Protein AF-A0A2R6ALB8-F1 (afdb_monomer_lite)

pLDDT: mean 87.56, std 12.2, range [53.03, 97.31]

Foldseek 3Di:
DDEAEAELEPVVLQSADEDVVVVVVVVVVLVPDPVYDYYHQAYPDDHRYPYHDDPVCVVVVVVD

Sequence (64 aa):
MKVAYITLNTPEVGNLLNNVNKFGKLFSRLKRDKELGIVVLEGNGKDFCLGRVQKKDHKILDKV

Structure (mmCIF, N/CA/C/O backbone):
data_AF-A0A2R6ALB8-F1
#
_entry.id   AF-A0A2R6ALB8-F1
#
loop_
_atom_site.group_PDB
_atom_site.id
_atom_site.type_symbol
_atom_site.label_atom_id
_atom_site.label_alt_id
_atom_site.label_comp_id
_atom_site.label_asym_id
_atom_site.label_entity_id
_atom_site.label_seq_id
_atom_site.pdbx_PDB_ins_code
_atom_site.Cartn_x
_atom_site.Cartn_y
_atom_site.Cartn_z
_atom_site.occupancy
_atom_site.B_iso_or_equiv
_atom_site.auth_seq_id
_atom_site.auth_comp_id
_atom_site.auth_asym_id
_atom_site.auth_atom_id
_atom_site.pdbx_PDB_model_num
ATOM 1 N N . MET A 1 1 ? -12.740 8.805 14.550 1.00 83.50 1 MET A N 1
ATOM 2 C CA . MET A 1 1 ? -12.331 7.836 13.512 1.00 83.50 1 MET A CA 1
ATOM 3 C C . MET A 1 1 ? -11.473 8.563 12.493 1.00 83.50 1 MET A C 1
ATOM 5 O O . MET A 1 1 ? -11.906 9.596 11.999 1.00 83.50 1 MET A O 1
ATOM 9 N N . LYS A 1 2 ? -10.262 8.071 12.234 1.00 96.12 2 LYS A N 1
ATOM 10 C CA . LYS A 1 2 ? -9.276 8.676 11.330 1.00 96.12 2 LYS A CA 1
ATOM 11 C C . LYS A 1 2 ? -9.084 7.830 10.071 1.00 96.12 2 LYS A C 1
ATOM 13 O O . LYS A 1 2 ? -9.304 6.617 10.094 1.00 96.12 2 LYS A O 1
ATOM 18 N N . VAL A 1 3 ? -8.638 8.488 9.005 1.00 97.19 3 VAL A N 1
ATOM 19 C CA . VAL A 1 3 ? -8.230 7.870 7.739 1.00 97.19 3 VAL A CA 1
ATOM 20 C C . VAL A 1 3 ? -6.741 8.136 7.544 1.00 97.19 3 VAL A C 1
ATOM 22 O O . VAL A 1 3 ? -6.308 9.279 7.680 1.00 97.19 3 VAL A O 1
ATOM 25 N N . ALA A 1 4 ? -5.961 7.101 7.242 1.00 96.00 4 ALA A N 1
ATOM 26 C CA . ALA A 1 4 ? -4.560 7.238 6.854 1.00 96.00 4 ALA A CA 1
ATOM 27 C C . ALA A 1 4 ? -4.416 7.038 5.348 1.00 96.00 4 ALA A C 1
ATOM 29 O O . ALA A 1 4 ? -4.973 6.089 4.799 1.00 96.00 4 ALA A O 1
ATOM 30 N N . TYR A 1 5 ? -3.620 7.894 4.716 1.00 96.31 5 TYR A N 1
ATOM 31 C CA . TYR A 1 5 ? -3.244 7.780 3.312 1.00 96.31 5 TYR A CA 1
ATOM 32 C C . TYR A 1 5 ? -1.788 7.330 3.233 1.00 96.31 5 TYR A C 1
ATOM 34 O O . TYR A 1 5 ? -0.911 7.902 3.885 1.00 96.31 5 TYR A O 1
ATOM 42 N N . ILE A 1 6 ? -1.540 6.264 2.480 1.00 94.75 6 ILE A N 1
ATOM 43 C CA . ILE A 1 6 ? -0.209 5.747 2.181 1.00 94.75 6 ILE A CA 1
ATOM 44 C C . ILE A 1 6 ? -0.029 5.860 0.675 1.00 94.75 6 ILE A C 1
ATOM 46 O O . ILE A 1 6 ? -0.697 5.158 -0.080 1.00 94.75 6 ILE A O 1
ATOM 50 N N . THR A 1 7 ? 0.903 6.704 0.254 1.00 95.12 7 THR A N 1
ATOM 51 C CA . THR A 1 7 ? 1.190 6.933 -1.161 1.00 95.12 7 THR A CA 1
ATOM 52 C C . THR A 1 7 ? 2.480 6.210 -1.548 1.00 95.12 7 THR A C 1
ATOM 54 O O . THR A 1 7 ? 3.542 6.453 -0.967 1.00 95.12 7 THR A O 1
ATOM 57 N N . LEU A 1 8 ? 2.407 5.311 -2.530 1.00 94.12 8 LEU A N 1
ATOM 58 C CA . LEU A 1 8 ? 3.582 4.821 -3.250 1.00 94.12 8 LEU A CA 1
ATOM 59 C C . LEU A 1 8 ? 4.105 5.977 -4.103 1.00 94.12 8 LEU A C 1
ATOM 61 O O . LEU A 1 8 ? 3.353 6.529 -4.899 1.00 94.12 8 LEU A O 1
ATOM 65 N N . ASN A 1 9 ? 5.351 6.389 -3.879 1.00 93.31 9 ASN A N 1
ATOM 66 C CA . ASN A 1 9 ? 5.860 7.662 -4.392 1.00 93.31 9 ASN A CA 1
ATOM 67 C C . ASN A 1 9 ? 7.196 7.511 -5.130 1.00 93.31 9 ASN A C 1
ATOM 69 O O . ASN A 1 9 ? 8.144 8.244 -4.861 1.00 93.31 9 ASN A O 1
ATOM 73 N N . THR A 1 10 ? 7.253 6.537 -6.034 1.00 91.56 10 THR A N 1
ATOM 74 C CA . THR A 1 10 ? 8.318 6.360 -7.035 1.00 91.56 10 THR A CA 1
ATOM 75 C C . THR A 1 10 ? 7.704 6.288 -8.446 1.00 91.56 10 THR A C 1
ATOM 77 O O . THR A 1 10 ? 7.824 5.272 -9.145 1.00 91.56 10 THR A O 1
ATOM 80 N N . PRO A 1 11 ? 6.937 7.322 -8.858 1.00 94.50 11 PRO A N 1
ATOM 81 C CA . PRO A 1 11 ? 6.160 7.315 -10.100 1.00 94.50 11 PRO A CA 1
ATOM 82 C C . PRO A 1 11 ? 7.018 7.174 -11.363 1.00 94.50 11 PRO A C 1
ATOM 84 O O . PRO A 1 11 ? 6.567 6.604 -12.352 1.00 94.50 11 PRO A O 1
ATOM 87 N N . GLU A 1 12 ? 8.261 7.647 -11.338 1.00 91.94 12 GLU A N 1
ATOM 88 C CA . GLU A 1 12 ? 9.229 7.567 -12.435 1.00 91.94 12 GLU A CA 1
ATOM 89 C C . GLU A 1 12 ? 9.595 6.132 -12.834 1.00 91.94 12 GLU A C 1
ATOM 91 O O . GLU A 1 12 ? 10.016 5.893 -13.966 1.00 91.94 12 GLU A O 1
ATOM 96 N N . VAL A 1 13 ? 9.376 5.169 -11.936 1.00 91.56 13 VAL A N 1
ATOM 97 C CA . VAL A 1 13 ? 9.503 3.733 -12.215 1.00 91.56 13 VAL A CA 1
ATOM 98 C C . VAL A 1 13 ? 8.182 2.981 -12.052 1.00 91.56 13 VAL A C 1
ATOM 100 O O . VAL A 1 13 ? 8.183 1.765 -11.881 1.00 91.56 13 VAL A O 1
ATOM 103 N N . GLY A 1 14 ? 7.044 3.679 -12.065 1.00 93.75 14 GLY A N 1
ATOM 104 C CA . GLY A 1 14 ? 5.724 3.070 -11.889 1.00 93.75 14 GLY A CA 1
ATOM 105 C C . GLY A 1 14 ? 5.535 2.424 -10.513 1.00 93.75 14 GLY A C 1
ATOM 106 O O . GLY A 1 14 ? 4.938 1.351 -10.390 1.00 93.75 14 GLY A O 1
ATOM 107 N N . ASN A 1 15 ? 6.071 3.056 -9.466 1.00 93.94 15 ASN A N 1
ATOM 108 C CA . ASN A 1 15 ? 5.886 2.659 -8.072 1.00 93.94 15 ASN A CA 1
ATOM 109 C C . ASN A 1 15 ? 6.376 1.233 -7.747 1.00 93.94 15 ASN A C 1
ATOM 111 O O . ASN A 1 15 ? 5.786 0.529 -6.923 1.00 93.94 15 ASN A O 1
ATOM 115 N N . LEU A 1 16 ? 7.465 0.788 -8.389 1.00 92.06 16 LEU A N 1
ATOM 116 C CA . LEU A 1 16 ? 8.069 -0.524 -8.125 1.00 92.06 16 LEU A CA 1
ATOM 117 C C . LEU A 1 16 ? 8.469 -0.699 -6.650 1.00 92.06 16 LEU A C 1
ATOM 119 O O . LEU A 1 16 ? 9.170 0.119 -6.052 1.00 92.06 16 LEU A O 1
ATOM 123 N N . LEU A 1 17 ? 8.089 -1.839 -6.071 1.00 89.12 17 LEU A N 1
ATOM 124 C CA . LEU A 1 17 ? 8.358 -2.172 -4.674 1.00 89.12 17 LEU A CA 1
ATOM 125 C C . LEU A 1 17 ? 9.779 -2.709 -4.484 1.00 89.12 17 LEU A C 1
ATOM 127 O O . LEU A 1 17 ? 10.078 -3.849 -4.852 1.00 89.12 17 LEU A O 1
ATOM 131 N N . ASN A 1 18 ? 10.635 -1.915 -3.838 1.00 82.25 18 ASN A N 1
ATOM 132 C CA . ASN A 1 18 ? 12.009 -2.306 -3.497 1.00 82.25 18 ASN A CA 1
ATOM 133 C C . ASN A 1 18 ? 12.122 -3.067 -2.162 1.00 82.25 18 ASN A C 1
ATOM 135 O O . ASN A 1 18 ? 12.961 -3.950 -2.012 1.00 82.25 18 ASN A O 1
ATOM 139 N N . ASN A 1 19 ? 11.275 -2.752 -1.177 1.00 79.94 19 ASN A N 1
ATOM 140 C CA . ASN A 1 19 ? 11.415 -3.247 0.188 1.00 79.94 19 ASN A CA 1
ATOM 141 C C . ASN A 1 19 ? 10.049 -3.544 0.809 1.00 79.94 19 ASN A C 1
ATOM 143 O O . ASN A 1 19 ? 9.479 -2.754 1.563 1.00 79.94 19 ASN A O 1
ATOM 147 N N . VAL A 1 20 ? 9.538 -4.739 0.521 1.00 78.94 20 VAL A N 1
ATOM 148 C CA . VAL A 1 20 ? 8.235 -5.191 1.033 1.00 78.94 20 VAL A CA 1
ATOM 149 C C . VAL A 1 20 ? 8.219 -5.321 2.562 1.00 78.94 20 VAL A C 1
ATOM 151 O O . VAL A 1 20 ? 7.173 -5.149 3.184 1.00 78.94 20 VAL A O 1
ATOM 154 N N . ASN A 1 21 ? 9.375 -5.508 3.207 1.00 81.88 21 ASN A N 1
ATOM 155 C CA . ASN A 1 21 ? 9.452 -5.584 4.669 1.00 81.88 21 ASN A CA 1
ATOM 156 C C . ASN A 1 21 ? 9.078 -4.254 5.350 1.00 81.88 21 ASN A C 1
ATOM 158 O O . ASN A 1 21 ? 8.584 -4.264 6.481 1.00 81.88 21 ASN A O 1
ATOM 162 N N . LYS A 1 22 ? 9.258 -3.108 4.674 1.00 82.25 22 LYS A N 1
ATOM 163 C CA . LYS A 1 22 ? 8.796 -1.806 5.185 1.00 82.25 22 LYS A CA 1
ATOM 164 C C . LYS A 1 22 ? 7.269 -1.749 5.301 1.00 82.25 22 LYS A C 1
ATOM 166 O O . LYS A 1 22 ? 6.774 -1.223 6.296 1.00 82.25 22 LYS A O 1
ATOM 171 N N . PHE A 1 23 ? 6.534 -2.364 4.370 1.00 85.44 23 PHE A N 1
ATOM 172 C CA . PHE A 1 23 ? 5.067 -2.420 4.413 1.00 85.44 23 PHE A CA 1
ATOM 173 C C . PHE A 1 23 ? 4.563 -3.219 5.609 1.00 85.44 23 PHE A C 1
ATOM 175 O O . PHE A 1 23 ? 3.714 -2.733 6.353 1.00 85.44 23 PHE A O 1
ATOM 182 N N . GLY A 1 24 ? 5.133 -4.402 5.857 1.00 87.62 24 GLY A N 1
ATOM 183 C CA . GLY A 1 24 ? 4.746 -5.223 7.009 1.00 87.62 24 GLY A CA 1
ATOM 184 C C . GLY A 1 24 ? 4.905 -4.478 8.340 1.00 87.62 24 GLY A C 1
ATOM 185 O O . GLY A 1 24 ? 4.004 -4.496 9.183 1.00 87.62 24 GLY A O 1
ATOM 186 N N . LYS A 1 25 ? 6.015 -3.745 8.510 1.00 91.88 25 LYS A N 1
ATOM 187 C CA . LYS A 1 25 ? 6.246 -2.903 9.696 1.00 91.88 25 LYS A CA 1
ATOM 188 C C . LYS A 1 25 ? 5.263 -1.732 9.783 1.00 91.88 25 LYS A C 1
ATOM 190 O O . LYS A 1 25 ? 4.768 -1.453 10.875 1.00 91.88 25 LY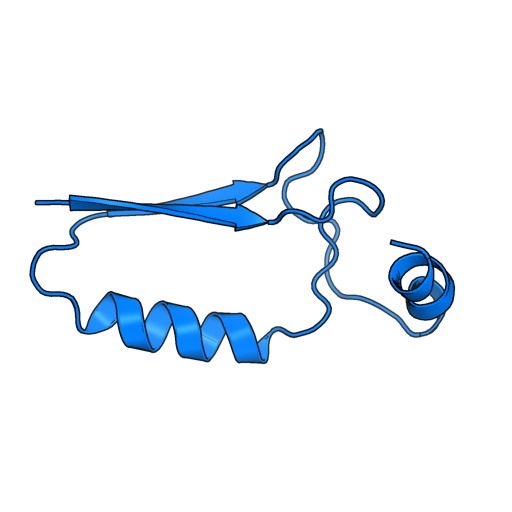S A O 1
ATOM 195 N N . LEU A 1 26 ? 4.969 -1.067 8.664 1.00 91.88 26 LEU A N 1
ATOM 196 C CA . LEU A 1 26 ? 4.016 0.043 8.601 1.00 91.88 26 LEU A CA 1
ATOM 197 C C . LEU A 1 26 ? 2.609 -0.406 9.010 1.00 91.88 26 LEU A C 1
ATOM 199 O O . LEU A 1 26 ? 2.063 0.124 9.975 1.00 91.88 26 LEU A O 1
ATOM 203 N N . PHE A 1 27 ? 2.061 -1.438 8.367 1.00 92.00 27 PHE A N 1
ATOM 204 C CA . PHE A 1 27 ? 0.726 -1.948 8.693 1.00 92.00 27 PHE A CA 1
ATOM 205 C C . PHE A 1 27 ? 0.637 -2.493 10.121 1.00 92.00 27 PHE A C 1
ATOM 207 O O . PHE A 1 27 ? -0.376 -2.302 10.788 1.00 92.00 27 PHE A O 1
ATOM 214 N N . SER A 1 28 ? 1.714 -3.086 10.644 1.00 93.81 28 SER A N 1
ATOM 215 C CA . SER A 1 28 ? 1.764 -3.505 12.050 1.00 93.81 28 SER A CA 1
ATOM 216 C C . SER A 1 28 ? 1.661 -2.327 13.023 1.00 93.81 28 SER A C 1
ATOM 218 O O . SER A 1 28 ? 1.076 -2.475 14.094 1.00 93.81 28 SER A O 1
ATOM 220 N N . ARG A 1 29 ? 2.228 -1.160 12.680 1.00 93.75 29 ARG A N 1
ATOM 221 C CA . ARG A 1 29 ? 2.082 0.071 13.475 1.00 93.75 29 ARG A CA 1
ATOM 222 C C . ARG A 1 29 ? 0.664 0.623 13.370 1.00 93.75 29 ARG A C 1
ATOM 224 O O . ARG A 1 29 ? 0.076 0.907 14.405 1.00 93.75 29 ARG A O 1
ATOM 231 N N . LEU A 1 30 ? 0.114 0.699 12.157 1.00 94.62 30 LEU A N 1
ATOM 232 C CA . LEU A 1 30 ? -1.243 1.200 11.910 1.00 94.62 30 LEU A CA 1
ATOM 233 C C . LEU A 1 30 ? -2.310 0.348 12.608 1.00 94.62 30 LEU A C 1
ATOM 235 O O . LEU A 1 30 ? -3.227 0.893 13.204 1.00 94.62 30 LEU A O 1
ATOM 239 N N . LYS A 1 31 ? -2.141 -0.980 12.648 1.00 94.38 31 LYS A N 1
ATOM 240 C CA . LYS A 1 31 ? -3.049 -1.900 13.357 1.00 94.38 31 LYS A CA 1
ATOM 241 C C . LYS A 1 31 ? -3.165 -1.617 14.863 1.00 94.38 31 LYS A C 1
ATOM 243 O O . LYS A 1 31 ? -4.134 -2.037 15.486 1.00 94.38 31 LYS A O 1
ATOM 248 N N . ARG A 1 32 ? -2.170 -0.961 15.470 1.00 96.00 32 ARG A N 1
ATOM 249 C CA . ARG A 1 32 ? -2.179 -0.613 16.902 1.00 96.00 32 ARG A CA 1
ATOM 250 C C . ARG A 1 32 ? -2.791 0.758 17.189 1.00 96.00 32 ARG A C 1
ATOM 252 O O . ARG A 1 32 ? -3.002 1.071 18.358 1.00 96.00 32 ARG A O 1
ATOM 259 N N . ASP A 1 33 ? -3.059 1.561 16.163 1.00 95.94 33 ASP A N 1
ATOM 260 C CA . ASP A 1 33 ? -3.706 2.858 16.317 1.00 95.94 33 ASP A CA 1
ATOM 261 C C . ASP A 1 33 ? -5.220 2.662 16.468 1.00 95.94 33 ASP A C 1
ATOM 263 O O . ASP A 1 33 ? -5.910 2.289 15.523 1.00 95.94 33 ASP A O 1
ATOM 267 N N . LYS A 1 34 ? -5.735 2.889 17.682 1.00 95.25 34 LYS A N 1
ATOM 268 C CA . LYS A 1 34 ? -7.158 2.700 18.009 1.00 95.25 34 LYS A CA 1
ATOM 269 C C . LYS A 1 34 ? -8.067 3.770 17.403 1.00 95.25 34 LYS A C 1
ATOM 271 O O . LYS A 1 34 ? -9.279 3.583 17.374 1.00 95.25 34 LYS A O 1
ATOM 276 N N . GLU A 1 35 ? -7.516 4.898 16.964 1.00 96.69 35 GLU A N 1
ATOM 277 C CA . GLU A 1 35 ? -8.297 5.986 16.377 1.00 96.69 35 GLU A CA 1
ATOM 278 C C . GLU A 1 35 ? -8.440 5.836 14.861 1.00 96.69 35 GLU A C 1
ATOM 280 O O . GLU A 1 35 ? -9.347 6.430 14.263 1.00 96.69 35 GLU A O 1
ATOM 285 N N . LEU A 1 36 ? -7.560 5.043 14.246 1.00 96.50 36 LEU A N 1
ATOM 286 C CA . LEU A 1 36 ? -7.534 4.760 12.821 1.00 96.50 36 LEU A CA 1
ATOM 287 C C . LEU A 1 36 ? -8.618 3.745 12.439 1.00 96.50 36 LEU A C 1
ATOM 289 O O . LEU A 1 36 ? -8.611 2.606 12.896 1.00 96.50 36 LEU A O 1
ATOM 293 N N . GLY A 1 37 ? -9.541 4.158 11.570 1.00 95.75 37 GLY A N 1
ATOM 294 C CA . GLY A 1 37 ? -10.614 3.294 11.065 1.00 95.75 37 GLY A CA 1
ATOM 295 C C . GLY A 1 37 ? -10.406 2.830 9.626 1.00 95.75 37 GLY A C 1
ATOM 296 O O . GLY A 1 37 ? -10.897 1.770 9.253 1.00 95.75 37 GLY A O 1
ATOM 297 N N . ILE A 1 38 ? -9.694 3.614 8.810 1.00 96.31 38 ILE A N 1
ATOM 298 C CA . ILE A 1 38 ? -9.543 3.366 7.370 1.00 96.31 38 ILE A CA 1
ATOM 299 C C . ILE A 1 38 ? -8.096 3.628 6.951 1.00 96.31 38 ILE A C 1
ATOM 301 O O . ILE A 1 38 ? -7.479 4.601 7.389 1.00 96.31 38 ILE A O 1
ATOM 305 N N . VAL A 1 39 ? -7.573 2.779 6.067 1.00 96.25 39 VAL A N 1
ATOM 306 C CA . VAL A 1 39 ? -6.297 2.994 5.378 1.00 96.25 39 VAL A CA 1
ATOM 307 C C . VAL A 1 39 ? -6.549 3.000 3.877 1.00 96.25 39 VAL A C 1
ATOM 309 O O . VAL A 1 39 ? -7.070 2.027 3.335 1.00 96.25 39 VAL A O 1
ATOM 312 N N . VAL A 1 40 ? -6.157 4.084 3.217 1.00 96.88 40 VAL A N 1
ATOM 313 C CA . VAL A 1 40 ? -6.130 4.215 1.762 1.00 96.88 40 VAL A CA 1
ATOM 314 C C . VAL A 1 40 ? -4.691 4.009 1.310 1.00 96.88 40 VAL A C 1
ATOM 316 O O . VAL A 1 40 ? -3.786 4.705 1.766 1.00 96.88 40 VAL A O 1
ATOM 319 N N . LEU A 1 41 ? -4.480 3.027 0.440 1.00 95.75 41 LEU A N 1
ATOM 320 C CA . LEU A 1 41 ? -3.210 2.816 -0.242 1.00 95.75 41 LEU A CA 1
ATOM 321 C C . LEU A 1 41 ? -3.385 3.274 -1.687 1.00 95.75 41 LEU A C 1
ATOM 323 O O . LEU A 1 41 ? -4.250 2.762 -2.394 1.00 95.75 41 LEU A O 1
ATOM 327 N N . GLU A 1 42 ? -2.562 4.217 -2.113 1.00 96.31 42 GLU A N 1
ATOM 328 C CA . GLU A 1 42 ? -2.610 4.829 -3.440 1.00 96.31 42 GLU A CA 1
ATOM 329 C C . GLU A 1 42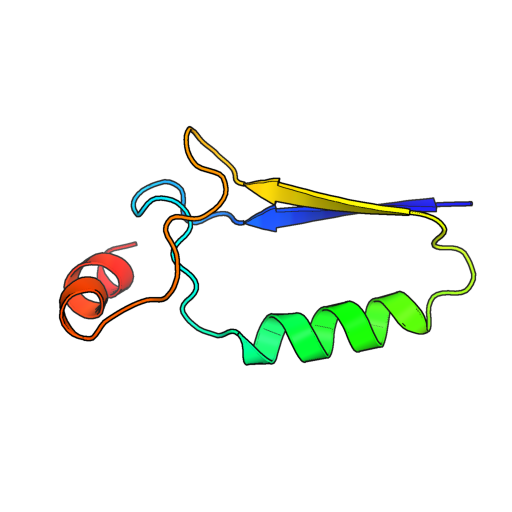 ? -1.208 4.886 -4.054 1.00 96.31 42 GLU A C 1
ATOM 331 O O . GLU A 1 42 ? -0.206 4.762 -3.350 1.00 96.31 42 GLU A O 1
ATOM 336 N N . GLY A 1 43 ? -1.129 5.050 -5.373 1.00 96.81 43 GLY A N 1
ATOM 337 C CA . GLY A 1 43 ? 0.126 5.283 -6.082 1.00 96.81 43 GLY A CA 1
ATOM 338 C C . GLY A 1 43 ? 0.120 6.674 -6.687 1.00 96.81 43 GLY A C 1
ATOM 339 O O . GLY A 1 43 ? -0.873 7.078 -7.288 1.00 96.81 43 GLY A O 1
ATOM 340 N N . ASN A 1 44 ? 1.212 7.410 -6.508 1.00 97.31 44 ASN A N 1
ATOM 341 C CA . ASN A 1 44 ? 1.396 8.694 -7.162 1.00 97.31 44 ASN A CA 1
ATOM 342 C C . ASN A 1 44 ? 1.655 8.491 -8.663 1.00 97.31 44 ASN A C 1
ATOM 344 O O . ASN A 1 44 ? 2.254 7.494 -9.072 1.00 97.31 44 ASN A O 1
ATOM 348 N N . GLY A 1 45 ? 1.264 9.462 -9.484 1.00 96.12 45 GLY A N 1
ATOM 349 C CA . GLY A 1 45 ? 1.435 9.411 -10.932 1.00 96.12 45 GLY A CA 1
ATOM 350 C C . GLY A 1 45 ? 0.409 8.517 -11.631 1.00 96.12 45 GLY A C 1
ATOM 351 O O . GLY A 1 45 ? -0.754 8.452 -11.242 1.00 96.12 45 GLY A O 1
ATOM 352 N N . LYS A 1 46 ? 0.828 7.880 -12.729 1.00 96.56 46 LYS A N 1
ATOM 353 C CA . LYS A 1 46 ? -0.067 7.126 -13.622 1.00 96.56 46 LYS A CA 1
ATOM 354 C C . LYS A 1 46 ? -0.372 5.711 -13.126 1.00 96.56 46 LYS A C 1
ATOM 356 O O . LYS A 1 46 ? -1.459 5.198 -13.380 1.00 96.56 46 LYS A O 1
ATOM 361 N N . ASP A 1 47 ? 0.590 5.080 -12.464 1.00 96.69 47 ASP A N 1
ATOM 362 C CA . ASP A 1 47 ? 0.535 3.663 -12.121 1.00 96.69 47 ASP A CA 1
ATOM 363 C C . ASP A 1 47 ? 0.378 3.484 -10.612 1.00 9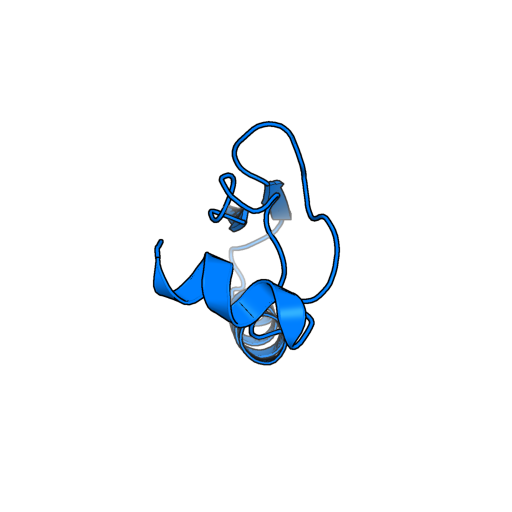6.69 47 ASP A C 1
ATOM 365 O O . ASP A 1 47 ? 1.076 4.126 -9.833 1.00 96.69 47 ASP A O 1
ATOM 369 N N . PHE A 1 48 ? -0.484 2.563 -10.176 1.00 96.06 48 PHE A N 1
ATOM 370 C CA . PHE A 1 48 ? -0.546 2.202 -8.758 1.00 96.06 48 PHE A CA 1
ATOM 371 C C . PHE A 1 48 ? 0.762 1.535 -8.306 1.00 96.06 48 PHE A C 1
ATOM 373 O O . PHE A 1 48 ? 1.444 2.047 -7.426 1.00 96.06 48 PHE A O 1
ATOM 380 N N . CYS A 1 49 ? 1.116 0.397 -8.914 1.00 94.50 49 CYS A N 1
ATOM 381 C CA . CYS A 1 49 ? 2.351 -0.345 -8.658 1.00 94.50 49 CYS A CA 1
ATOM 382 C C . CYS A 1 49 ? 2.593 -1.356 -9.785 1.00 94.50 49 CYS A C 1
ATOM 384 O O . CYS A 1 49 ? 1.753 -2.225 -10.024 1.00 94.50 49 CYS A O 1
ATOM 386 N N . LEU A 1 50 ? 3.751 -1.288 -10.444 1.00 94.06 50 LEU A N 1
ATOM 387 C CA . LEU A 1 50 ? 4.136 -2.214 -11.519 1.00 94.06 50 LEU A CA 1
ATOM 388 C C . LEU A 1 50 ? 4.776 -3.523 -11.018 1.00 94.06 50 LEU A C 1
ATOM 390 O O . LEU A 1 50 ? 5.232 -4.3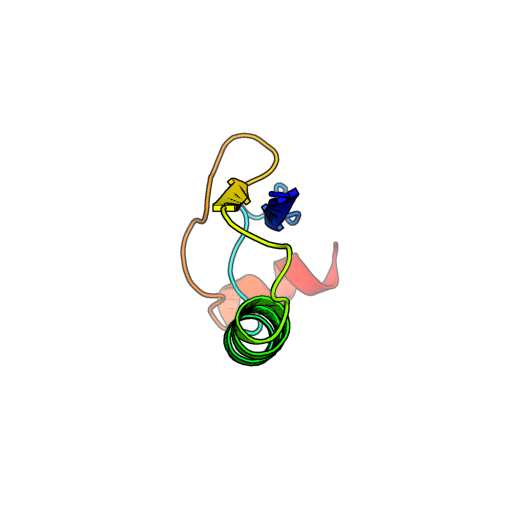45 -11.812 1.00 94.06 50 LEU A O 1
ATOM 394 N N . GLY A 1 51 ? 4.798 -3.749 -9.701 1.00 91.44 51 GLY A N 1
ATOM 395 C CA . GLY A 1 51 ? 5.260 -4.990 -9.082 1.00 91.44 51 GLY A CA 1
ATOM 396 C C . GLY A 1 51 ? 6.506 -4.814 -8.218 1.00 91.44 51 GLY A C 1
ATOM 397 O O . GLY A 1 51 ? 6.656 -3.827 -7.501 1.00 91.44 51 GLY A O 1
ATOM 398 N N . ARG A 1 52 ? 7.388 -5.818 -8.222 1.00 87.50 52 ARG A N 1
ATOM 399 C CA . ARG A 1 52 ? 8.621 -5.835 -7.421 1.00 87.50 52 ARG A CA 1
ATOM 400 C C . ARG A 1 52 ? 9.835 -5.513 -8.273 1.00 87.50 52 ARG A C 1
ATOM 402 O O . ARG A 1 52 ? 9.947 -5.986 -9.400 1.00 87.50 52 ARG A O 1
ATOM 409 N N . VAL A 1 53 ? 10.769 -4.791 -7.670 1.00 85.50 53 VAL A N 1
ATOM 410 C CA . VAL A 1 53 ? 12.076 -4.490 -8.257 1.00 85.50 53 VAL A CA 1
ATOM 411 C C . VAL A 1 53 ? 12.814 -5.783 -8.582 1.00 85.50 53 VAL A C 1
ATOM 413 O O . VAL A 1 53 ? 13.008 -6.639 -7.716 1.00 85.50 53 VAL A O 1
ATOM 416 N N . GLN A 1 54 ? 13.265 -5.910 -9.824 1.00 79.81 54 GLN A N 1
ATOM 417 C CA . GLN A 1 54 ? 14.184 -6.950 -10.265 1.00 79.81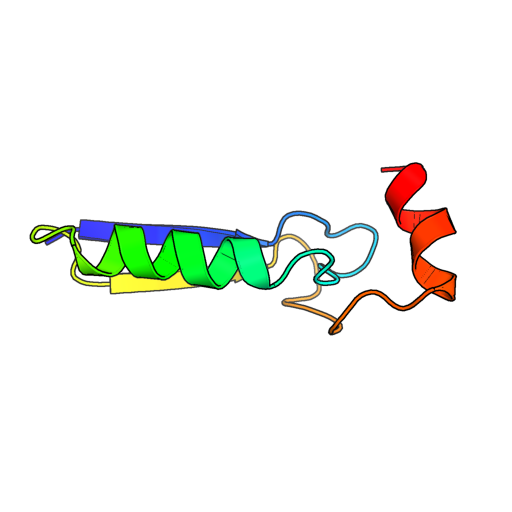 54 GLN A CA 1
ATOM 418 C C . GLN A 1 54 ? 15.614 -6.393 -10.335 1.00 79.81 54 GLN A C 1
ATOM 420 O O . GLN A 1 54 ? 15.846 -5.183 -10.302 1.00 79.81 54 GLN A O 1
ATOM 425 N N . L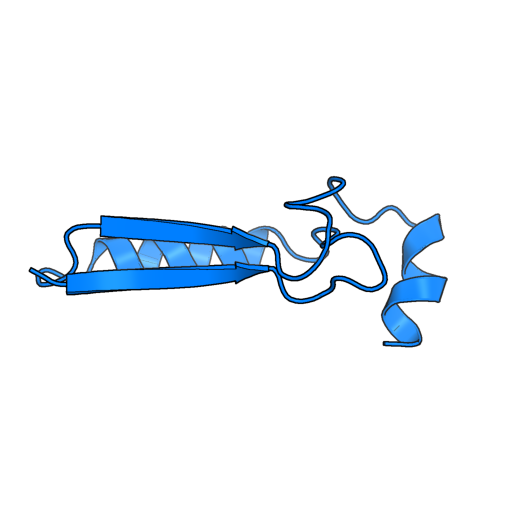YS A 1 55 ? 16.618 -7.271 -10.459 1.00 69.62 55 LYS A N 1
ATOM 426 C CA . LYS A 1 55 ? 18.035 -6.861 -10.576 1.00 69.62 55 LYS A CA 1
ATOM 427 C C . LYS A 1 55 ? 18.285 -5.856 -11.712 1.00 69.62 55 LYS A C 1
ATOM 429 O O . LYS A 1 55 ? 19.158 -5.006 -11.588 1.00 69.62 55 LYS A O 1
ATOM 434 N N . LYS A 1 56 ? 17.509 -5.930 -12.797 1.00 66.75 56 LYS A N 1
ATOM 435 C CA . LYS A 1 56 ? 17.575 -4.993 -13.932 1.00 66.75 56 LYS A CA 1
ATOM 436 C C . LYS A 1 56 ? 17.078 -3.580 -13.593 1.00 66.75 56 LYS A C 1
ATOM 438 O O . LYS A 1 56 ? 17.544 -2.624 -14.203 1.00 66.75 56 LYS A O 1
ATOM 443 N N . ASP A 1 57 ? 16.216 -3.452 -12.587 1.00 66.19 57 ASP A N 1
ATOM 444 C CA . ASP A 1 57 ? 15.572 -2.191 -12.206 1.00 66.19 57 ASP A CA 1
ATOM 445 C C . ASP A 1 57 ? 16.404 -1.403 -11.172 1.00 66.19 57 ASP A C 1
ATOM 447 O O . ASP A 1 57 ? 16.178 -0.212 -10.974 1.00 66.19 57 ASP A O 1
ATOM 451 N N . HIS A 1 58 ? 17.423 -2.025 -10.551 1.00 62.78 58 HIS A N 1
ATOM 452 C CA . HIS A 1 58 ? 18.321 -1.354 -9.590 1.00 62.78 58 HIS A CA 1
ATOM 453 C C . HIS A 1 58 ? 19.063 -0.165 -10.215 1.00 62.78 58 HIS A C 1
ATOM 455 O O . HIS A 1 58 ? 19.153 0.892 -9.606 1.00 62.78 58 HIS A O 1
ATOM 461 N N . LYS A 1 59 ? 19.493 -0.290 -11.480 1.00 62.53 59 LYS A N 1
ATOM 462 C CA . LYS A 1 59 ? 20.159 0.805 -12.213 1.00 62.53 59 LYS A CA 1
ATOM 463 C C . LYS A 1 59 ? 19.268 2.031 -12.431 1.00 62.53 59 LYS A C 1
ATOM 465 O O . LYS A 1 59 ? 19.783 3.089 -12.790 1.00 62.53 59 LYS A O 1
ATOM 470 N N . ILE A 1 60 ? 17.953 1.853 -12.319 1.00 63.72 60 ILE A N 1
ATOM 471 C CA . ILE A 1 60 ? 16.961 2.909 -12.507 1.00 63.72 60 ILE A CA 1
ATOM 472 C C . ILE A 1 60 ? 16.678 3.568 -11.157 1.00 63.72 60 ILE A C 1
ATOM 474 O O . ILE A 1 60 ? 16.687 4.786 -11.085 1.00 63.72 60 ILE A O 1
ATOM 478 N N . LEU A 1 61 ? 16.537 2.778 -10.089 1.00 60.62 61 LEU A N 1
ATOM 479 C CA . LEU A 1 61 ? 16.295 3.282 -8.732 1.00 60.62 61 LEU A CA 1
ATOM 480 C C . LEU A 1 61 ? 17.467 4.053 -8.127 1.00 60.62 61 LEU A C 1
ATOM 482 O O . LEU A 1 61 ? 17.228 4.994 -7.388 1.00 60.62 61 LEU A O 1
ATOM 486 N N . ASP A 1 62 ? 18.713 3.697 -8.447 1.00 59.44 62 ASP A N 1
ATOM 487 C CA . ASP A 1 62 ? 19.889 4.434 -7.954 1.00 59.44 62 ASP A CA 1
ATOM 488 C C . ASP A 1 62 ? 20.013 5.848 -8.567 1.00 59.44 62 ASP A C 1
ATOM 490 O O . ASP A 1 62 ? 20.884 6.624 -8.175 1.00 59.44 62 ASP A O 1
ATOM 494 N N . LYS A 1 63 ? 19.181 6.174 -9.566 1.00 53.03 63 LYS A N 1
ATOM 495 C CA . LYS A 1 63 ? 19.156 7.471 -10.258 1.00 53.03 63 LYS A CA 1
ATOM 496 C C . LYS A 1 63 ? 17.989 8.369 -9.836 1.00 53.03 63 LYS A C 1
ATOM 498 O O . LYS A 1 63 ? 17.873 9.461 -10.393 1.00 53.03 63 LYS A O 1
ATOM 503 N N . VAL A 1 64 ? 17.139 7.902 -8.919 1.00 53.69 64 VAL A N 1
ATOM 504 C CA . VAL A 1 64 ? 15.979 8.633 -8.385 1.00 53.69 64 VAL A CA 1
ATOM 505 C C . VAL A 1 64 ? 16.257 9.079 -6.959 1.00 53.69 64 VAL A C 1
ATOM 507 O O . VAL A 1 64 ? 16.708 8.232 -6.155 1.00 53.69 64 VAL A O 1
#

Radius of gyration: 13.67 Å; chains: 1; bounding box: 32×16×32 Å

Organism: NCBI:txid1978154

Secondary structure (DSSP, 8-state):
-EEEEEEE--GGGTS-BS-HHHHHHHHHHHTT-TTEEEEEEEESSS-S---BPPTTTHHHHTT-

InterPro domains:
  IPR001753 Enoyl-CoA hydratase/isomerase-like domain [PF00378] (3-56)
  IPR029045 ClpP/crotonase-like domain superfamily [SSF52096] (3-51)